Protein AF-A0A7K2BWN0-F1 (afdb_monomer)

Foldseek 3Di:
DDPPPPDPPPAAAEDALVRVVCLVVVHVVCPPVNNVVQVVCLVVLRYAYEPVSLVVVVVCVVVVNDDDPDRSVVVVVVCVVSRHHYDYDDPCNVPDQDPDPPRPDCDPDPDPDDDPVVVPPD

Secondary structure (DSSP, 8-state):
---------S--EEEPHHHHHHHHTT-TTS-HHHHHHHHHHHHTT-EEEEHHHHHHHHHHHHTTS---SS-HHHHHHHHHHTTPEEEP--HHHHHSPP-STT--------SSS--GGGGS--

Nearest PDB structures (foldseek):
  8wmm-assembly1_G  TM=6.105E-01  e=7.899E-01  Chryseobacterium
  1v8p-assembly1_D  TM=4.852E-01  e=2.062E+00  Pyrobaculum aerophilum

Solvent-accessible surface area (backbone atoms only — not comparable to full-atom values): 7744 Å² total; per-residue (Å²): 138,81,82,77,78,72,78,82,60,100,63,71,46,72,48,51,64,66,55,49,51,28,59,76,68,68,33,77,88,47,44,70,71,59,44,54,53,47,52,51,23,30,76,72,62,32,20,29,34,48,50,59,42,58,55,53,49,48,52,34,40,77,68,71,75,46,88,65,101,53,59,63,70,59,49,50,53,50,45,44,76,69,37,34,43,76,40,82,76,51,74,63,71,74,62,54,73,76,83,59,95,84,60,79,74,87,64,84,86,84,66,100,64,83,64,77,74,74,68,74,84,116

Structure (mmCIF, N/CA/C/O backbone):
data_AF-A0A7K2BWN0-F1
#
_entry.id   AF-A0A7K2BWN0-F1
#
loop_
_atom_site.group_PDB
_atom_site.id
_atom_site.type_symbol
_atom_site.label_atom_id
_atom_site.label_alt_id
_atom_site.label_comp_id
_atom_site.label_asym_id
_atom_site.label_entity_id
_atom_site.label_seq_id
_atom_site.pdbx_PDB_ins_code
_atom_site.Cartn_x
_atom_site.Cartn_y
_atom_site.Cartn_z
_atom_site.occupancy
_atom_site.B_iso_or_equiv
_atom_site.auth_seq_id
_atom_site.auth_comp_id
_atom_site.auth_asym_id
_atom_site.auth_atom_id
_atom_site.pdbx_PDB_model_num
ATOM 1 N N . MET A 1 1 ? 28.483 19.737 -8.822 1.00 40.44 1 MET A N 1
ATOM 2 C CA . MET A 1 1 ? 27.623 19.491 -10.001 1.00 40.44 1 MET A CA 1
ATOM 3 C C . MET A 1 1 ? 27.718 18.006 -10.349 1.00 40.44 1 MET A C 1
ATOM 5 O O . MET A 1 1 ? 28.836 17.517 -10.413 1.00 40.44 1 MET A O 1
ATOM 9 N N . GLY A 1 2 ? 26.598 17.285 -10.497 1.00 39.59 2 GLY A N 1
ATOM 10 C CA . GLY A 1 2 ? 26.588 15.876 -10.935 1.00 39.59 2 GLY A CA 1
ATOM 11 C C . GLY A 1 2 ? 26.3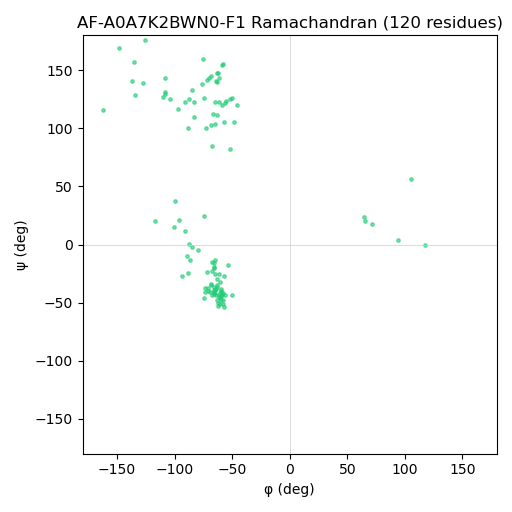09 14.827 -9.848 1.00 39.59 2 GLY A C 1
ATOM 12 O O . GLY A 1 2 ? 27.097 13.902 -9.656 1.00 39.59 2 GLY A O 1
ATOM 13 N N . ARG A 1 3 ? 25.175 14.924 -9.136 1.00 39.31 3 ARG A N 1
ATOM 14 C CA . ARG A 1 3 ? 24.635 13.758 -8.416 1.00 39.31 3 ARG A CA 1
ATOM 15 C C . ARG A 1 3 ? 24.163 12.759 -9.471 1.00 39.31 3 ARG A C 1
ATOM 17 O O . ARG A 1 3 ? 23.122 12.968 -10.080 1.00 39.31 3 ARG A O 1
ATOM 24 N N . ARG A 1 4 ? 24.956 11.706 -9.695 1.00 40.09 4 ARG A N 1
ATOM 25 C CA . ARG A 1 4 ? 24.580 10.524 -10.481 1.00 40.09 4 ARG A CA 1
ATOM 26 C C . ARG A 1 4 ? 23.208 10.046 -10.005 1.00 40.09 4 ARG A C 1
ATOM 28 O O . ARG A 1 4 ? 23.087 9.511 -8.901 1.00 40.09 4 ARG A O 1
ATOM 35 N N . GLY A 1 5 ? 22.184 10.308 -10.818 1.00 35.75 5 GLY A N 1
ATOM 36 C CA . GLY A 1 5 ? 20.865 9.713 -10.680 1.00 35.75 5 GLY A CA 1
ATOM 37 C C . GLY A 1 5 ? 21.054 8.208 -10.734 1.00 35.75 5 GLY A C 1
ATOM 38 O O . GLY A 1 5 ? 21.429 7.651 -11.760 1.00 35.75 5 GLY A O 1
ATOM 39 N N . ARG A 1 6 ? 20.934 7.578 -9.570 1.00 46.53 6 ARG A N 1
ATOM 40 C CA . ARG A 1 6 ? 20.955 6.130 -9.407 1.00 46.53 6 ARG A CA 1
ATOM 41 C C . ARG A 1 6 ? 19.864 5.574 -10.320 1.00 46.53 6 ARG A C 1
ATOM 43 O O . ARG A 1 6 ? 18.727 6.019 -10.192 1.00 46.53 6 ARG A O 1
ATOM 50 N N . GLN A 1 7 ? 20.230 4.667 -11.225 1.00 42.16 7 GLN A N 1
ATOM 51 C CA . GLN A 1 7 ? 19.275 3.876 -11.995 1.00 42.16 7 GLN A CA 1
ATOM 52 C C . GLN A 1 7 ? 18.202 3.355 -11.035 1.00 42.16 7 GLN A C 1
ATOM 54 O O . GLN A 1 7 ? 18.530 2.658 -10.071 1.00 42.16 7 GLN A O 1
ATOM 59 N N . VAL A 1 8 ? 16.946 3.723 -11.272 1.00 47.28 8 VAL A N 1
ATOM 60 C CA . VAL A 1 8 ? 15.829 2.906 -10.806 1.00 47.28 8 VAL A CA 1
ATOM 61 C C . VAL A 1 8 ? 15.887 1.711 -11.751 1.00 47.28 8 VAL A C 1
ATOM 63 O O . VAL A 1 8 ? 15.680 1.857 -12.952 1.00 47.28 8 VAL A O 1
ATOM 66 N N . GLY A 1 9 ? 16.453 0.605 -11.267 1.00 40.78 9 GLY A N 1
ATOM 67 C CA . GLY A 1 9 ? 16.610 -0.598 -12.077 1.00 40.78 9 GLY A CA 1
ATOM 68 C C . GLY A 1 9 ? 15.236 -1.111 -12.491 1.00 40.78 9 GLY A C 1
ATOM 69 O O . GLY A 1 9 ? 14.302 -0.955 -11.716 1.00 40.78 9 GLY A O 1
ATOM 70 N N . ALA A 1 10 ? 15.159 -1.717 -13.677 1.00 50.16 10 ALA A N 1
ATOM 71 C CA . ALA A 1 10 ? 14.007 -2.443 -14.215 1.00 50.16 10 ALA A CA 1
ATOM 72 C C . ALA A 1 10 ? 13.505 -3.502 -13.215 1.00 50.16 10 ALA A C 1
ATOM 74 O O . ALA A 1 10 ? 13.936 -4.658 -13.241 1.00 50.16 10 ALA A O 1
ATOM 75 N N . GLY A 1 11 ? 12.703 -3.081 -12.246 1.00 63.81 11 GLY A N 1
ATOM 76 C CA . GLY A 1 11 ? 12.495 -3.812 -11.010 1.00 63.81 11 GLY A CA 1
ATOM 77 C C . GLY A 1 11 ? 11.233 -3.332 -10.322 1.00 63.81 11 GLY A C 1
ATOM 78 O O . GLY A 1 11 ? 11.158 -2.193 -9.872 1.00 63.81 11 GLY A O 1
ATOM 79 N N . LEU A 1 12 ? 10.274 -4.248 -10.221 1.00 80.00 12 LEU A N 1
ATOM 80 C CA . LEU A 1 12 ? 8.972 -4.043 -9.603 1.00 80.00 12 LEU A CA 1
ATOM 81 C C . LEU A 1 12 ? 9.096 -3.422 -8.199 1.00 80.00 12 LEU A C 1
ATOM 83 O O . LEU A 1 12 ? 9.767 -3.974 -7.321 1.00 80.00 12 LEU A O 1
ATOM 87 N N . ILE A 1 13 ? 8.401 -2.310 -7.967 1.00 86.88 13 ILE A N 1
ATOM 88 C CA . ILE A 1 13 ? 8.227 -1.709 -6.644 1.00 86.88 13 ILE A CA 1
ATOM 89 C C . ILE A 1 13 ? 7.069 -2.421 -5.946 1.00 86.88 13 ILE A C 1
ATOM 91 O O . ILE A 1 13 ? 5.911 -2.239 -6.311 1.00 86.88 13 ILE A O 1
ATOM 95 N N . LEU A 1 14 ? 7.371 -3.210 -4.914 1.00 86.81 14 LEU A N 1
ATOM 96 C CA . LEU A 1 14 ? 6.360 -3.818 -4.047 1.00 86.81 14 LEU A CA 1
ATOM 97 C C . LEU A 1 14 ? 6.066 -2.899 -2.853 1.00 86.81 14 LEU A C 1
ATOM 99 O O . LEU A 1 14 ? 6.974 -2.552 -2.096 1.00 86.81 14 LEU A O 1
ATOM 103 N N . LEU A 1 15 ? 4.803 -2.513 -2.681 1.00 88.25 15 LEU A N 1
ATOM 104 C CA . LEU A 1 15 ? 4.355 -1.645 -1.597 1.00 88.25 15 LEU A CA 1
ATOM 105 C C . LEU A 1 15 ? 4.066 -2.460 -0.331 1.00 88.25 15 LEU A C 1
ATOM 107 O O . LEU A 1 15 ? 3.339 -3.453 -0.366 1.00 88.25 15 LEU A O 1
ATOM 111 N N . ASP A 1 16 ? 4.589 -1.972 0.793 1.00 86.19 16 ASP A N 1
ATOM 112 C CA . ASP A 1 16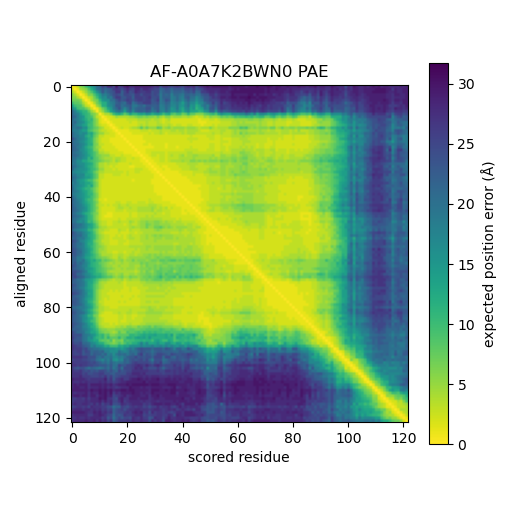 ? 4.158 -2.352 2.141 1.00 86.19 16 ASP A CA 1
ATOM 113 C C . ASP A 1 16 ? 2.815 -1.681 2.490 1.00 86.19 16 ASP A C 1
ATOM 115 O O . ASP A 1 16 ? 2.459 -0.635 1.931 1.00 86.19 16 ASP A O 1
ATOM 119 N N . THR A 1 17 ? 2.102 -2.235 3.469 1.00 85.62 17 THR A N 1
ATOM 120 C CA . THR A 1 17 ? 0.853 -1.703 4.029 1.00 85.62 17 THR A CA 1
ATOM 121 C C . THR A 1 17 ? 0.958 -0.224 4.426 1.00 85.62 17 THR A C 1
ATOM 123 O O . THR A 1 17 ? 0.073 0.567 4.096 1.00 85.62 17 THR A O 1
ATOM 126 N N . HIS A 1 18 ? 2.051 0.204 5.067 1.00 87.00 18 HIS A N 1
ATOM 127 C CA . HIS A 1 18 ? 2.206 1.608 5.477 1.00 87.00 18 HIS A CA 1
ATOM 128 C C . HIS A 1 18 ? 2.509 2.549 4.309 1.00 87.00 18 HIS A C 1
ATOM 130 O O . HIS A 1 18 ? 2.015 3.677 4.276 1.00 87.00 18 HIS A O 1
ATOM 136 N N . VAL A 1 19 ? 3.305 2.090 3.339 1.00 89.19 19 VAL A N 1
ATOM 137 C CA . VAL A 1 19 ? 3.659 2.882 2.151 1.00 89.19 19 VAL A CA 1
ATOM 138 C C . VAL A 1 19 ? 2.420 3.131 1.302 1.00 89.19 19 VAL A C 1
ATOM 140 O O . VAL A 1 19 ? 2.209 4.252 0.847 1.00 89.19 19 VAL A O 1
ATOM 143 N N . LEU A 1 20 ? 1.573 2.113 1.148 1.00 89.81 20 LEU A N 1
ATOM 144 C CA . LEU A 1 20 ? 0.289 2.222 0.469 1.00 89.81 20 LEU A CA 1
ATOM 145 C C . LEU A 1 20 ? -0.618 3.281 1.106 1.00 89.81 20 LEU A C 1
ATOM 147 O O . LEU A 1 20 ? -1.165 4.124 0.394 1.00 89.81 20 LEU A O 1
ATOM 151 N N . LEU A 1 21 ? -0.747 3.261 2.436 1.00 89.50 21 LEU A N 1
ATOM 152 C CA . LEU A 1 21 ? -1.534 4.252 3.173 1.00 89.50 21 LEU A CA 1
ATOM 153 C C . LEU A 1 21 ? -0.982 5.663 2.947 1.00 89.50 21 LEU A C 1
ATOM 155 O O . LEU A 1 21 ? -1.708 6.545 2.497 1.00 89.50 21 LEU A O 1
ATOM 159 N N . TRP A 1 22 ? 0.325 5.871 3.135 1.00 91.81 22 TRP A N 1
ATOM 160 C CA . TRP A 1 22 ? 0.937 7.191 2.939 1.00 91.81 22 TRP A CA 1
ATOM 161 C C . TRP A 1 22 ? 0.842 7.691 1.499 1.00 91.81 22 TRP A C 1
ATOM 163 O O . TRP A 1 22 ? 0.697 8.895 1.261 1.00 91.81 22 TRP A O 1
ATOM 173 N N . TYR A 1 23 ? 0.937 6.780 0.533 1.00 90.88 23 TYR A N 1
ATOM 174 C CA . TYR A 1 23 ? 0.791 7.108 -0.873 1.00 90.88 23 TYR A CA 1
ATOM 175 C C . TYR A 1 23 ? -0.608 7.655 -1.159 1.00 90.88 23 TYR A C 1
ATOM 177 O O . TYR A 1 23 ? -0.723 8.780 -1.661 1.00 90.88 23 TYR A O 1
ATOM 185 N N . ARG A 1 24 ? -1.649 6.913 -0.752 1.00 89.19 24 ARG A N 1
ATOM 186 C CA . ARG A 1 24 ? -3.060 7.271 -0.968 1.00 89.19 24 ARG A CA 1
ATOM 187 C C . ARG A 1 24 ? -3.512 8.491 -0.175 1.00 89.19 24 ARG A C 1
ATOM 189 O O . ARG A 1 24 ? -4.295 9.277 -0.691 1.00 89.19 24 ARG A O 1
ATOM 196 N N . GLU A 1 25 ? -2.988 8.686 1.027 1.00 89.06 25 GLU A N 1
ATOM 197 C CA . GLU A 1 25 ? -3.312 9.840 1.877 1.00 89.06 25 GLU A CA 1
ATOM 198 C C . GLU A 1 25 ? -2.562 11.120 1.485 1.00 89.06 25 GLU A C 1
ATOM 200 O O . GLU A 1 25 ? -2.764 12.165 2.099 1.00 89.06 25 GLU A O 1
ATOM 205 N N . GLY A 1 26 ? -1.642 11.067 0.515 1.00 86.44 26 GLY A N 1
ATOM 206 C CA . GLY A 1 26 ? -0.793 12.228 0.231 1.00 86.44 26 GLY A CA 1
ATOM 207 C C . GLY A 1 26 ? 0.158 12.572 1.388 1.00 86.44 26 GLY A C 1
ATOM 208 O O . GLY A 1 26 ? 0.643 13.697 1.479 1.00 86.44 26 GLY A O 1
ATOM 209 N N . SER A 1 27 ? 0.429 11.620 2.287 1.00 89.94 27 SER A N 1
ATOM 210 C CA . SER A 1 27 ? 1.179 11.862 3.519 1.00 89.94 27 SER A CA 1
ATOM 211 C C . SER A 1 27 ? 2.620 12.300 3.244 1.00 89.94 27 SER A C 1
ATOM 213 O O . SER A 1 27 ? 3.315 11.728 2.399 1.00 89.94 27 SER A O 1
ATOM 215 N N . HIS A 1 28 ? 3.098 13.266 4.034 1.00 89.12 28 HIS A N 1
ATOM 216 C CA . HIS A 1 28 ? 4.482 13.754 4.032 1.00 89.12 28 HIS A CA 1
ATOM 217 C C . HIS A 1 28 ? 5.494 12.696 4.503 1.00 89.12 28 HIS A C 1
ATOM 219 O O . HIS A 1 28 ? 6.694 12.845 4.277 1.00 89.12 28 HIS A O 1
ATOM 225 N N . ARG A 1 29 ? 5.018 11.617 5.145 1.00 88.31 29 ARG A N 1
ATOM 226 C CA . ARG A 1 29 ? 5.849 10.463 5.526 1.00 88.31 29 ARG A CA 1
ATOM 227 C C . ARG A 1 29 ? 6.395 9.726 4.302 1.00 88.31 29 ARG A C 1
ATOM 229 O O . ARG A 1 29 ? 7.461 9.121 4.388 1.00 88.31 29 ARG A O 1
ATOM 236 N N . LEU A 1 30 ? 5.711 9.826 3.159 1.00 90.00 30 LEU A N 1
ATOM 237 C CA . LEU A 1 30 ? 6.256 9.429 1.867 1.00 90.00 30 LEU A CA 1
ATOM 238 C C . LEU A 1 30 ? 6.987 10.625 1.246 1.00 90.00 30 LEU A C 1
ATOM 240 O O . LEU A 1 30 ? 6.367 11.526 0.680 1.00 90.00 30 LEU A O 1
ATOM 244 N N . GLY A 1 31 ? 8.316 10.633 1.368 1.00 89.88 31 GLY A N 1
ATOM 245 C CA . GLY A 1 31 ? 9.145 11.718 0.846 1.00 89.88 31 GLY A CA 1
ATOM 246 C C . GLY A 1 31 ? 8.984 11.926 -0.672 1.00 89.88 31 GLY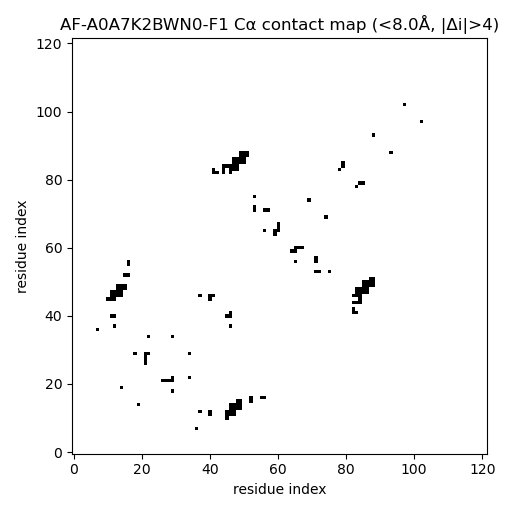 A C 1
ATOM 247 O O . GLY A 1 31 ? 8.679 10.974 -1.395 1.00 89.88 31 GLY A O 1
ATOM 248 N N . PRO A 1 32 ? 9.253 13.142 -1.184 1.00 88.50 32 PRO A N 1
ATOM 249 C CA . PRO A 1 32 ? 8.944 13.533 -2.564 1.00 88.50 32 PRO A CA 1
ATOM 250 C C . PRO A 1 32 ? 9.601 12.622 -3.604 1.00 88.50 32 PRO A C 1
ATOM 252 O O . PRO A 1 32 ? 8.945 12.157 -4.524 1.00 88.50 32 PRO A O 1
ATOM 255 N N . ARG A 1 33 ? 10.865 12.245 -3.391 1.00 88.44 33 ARG A N 1
ATOM 256 C CA . ARG A 1 33 ? 11.581 11.325 -4.284 1.00 88.44 33 ARG A CA 1
ATOM 257 C C . ARG A 1 33 ? 10.972 9.919 -4.330 1.00 88.44 33 ARG A C 1
ATOM 259 O O . ARG A 1 33 ? 11.003 9.275 -5.371 1.00 88.44 33 ARG A O 1
ATOM 266 N N . ALA A 1 34 ? 10.497 9.412 -3.192 1.00 88.31 34 ALA A N 1
ATOM 267 C CA . ALA A 1 34 ? 9.868 8.094 -3.134 1.00 88.31 34 ALA A CA 1
ATOM 268 C C . ALA A 1 34 ? 8.505 8.121 -3.831 1.00 88.31 34 ALA A C 1
ATOM 270 O O . ALA A 1 34 ? 8.165 7.178 -4.535 1.00 88.31 34 ALA A O 1
ATOM 271 N N . ARG A 1 35 ? 7.771 9.230 -3.681 1.00 92.00 35 ARG A N 1
ATOM 272 C CA . ARG A 1 35 ? 6.520 9.480 -4.394 1.00 92.00 35 ARG A CA 1
ATOM 273 C C . ARG A 1 35 ? 6.737 9.548 -5.905 1.00 92.00 35 ARG A C 1
ATOM 275 O O . ARG A 1 35 ? 6.107 8.780 -6.608 1.00 92.00 35 ARG A O 1
ATOM 282 N N . GLU A 1 36 ? 7.695 10.343 -6.380 1.00 90.94 36 GLU A N 1
ATOM 283 C CA . GLU A 1 36 ? 8.045 10.430 -7.809 1.00 90.94 36 GLU A CA 1
ATOM 284 C C . GLU A 1 36 ? 8.421 9.065 -8.408 1.00 90.94 36 GLU A C 1
ATOM 286 O O . GLU A 1 36 ? 7.979 8.720 -9.500 1.00 90.94 36 GLU A O 1
ATOM 291 N N . ALA A 1 37 ? 9.220 8.269 -7.689 1.00 89.06 37 ALA A N 1
ATOM 292 C CA . ALA A 1 37 ? 9.596 6.930 -8.138 1.00 89.06 37 ALA A CA 1
ATOM 293 C C . ALA A 1 37 ? 8.394 5.976 -8.188 1.00 89.06 37 ALA A C 1
ATOM 295 O O . ALA A 1 37 ? 8.291 5.165 -9.104 1.00 89.06 37 ALA A O 1
ATOM 296 N N . LEU A 1 38 ? 7.495 6.074 -7.208 1.00 90.56 38 LEU A N 1
ATOM 297 C CA . LEU A 1 38 ? 6.286 5.267 -7.158 1.00 90.56 38 LEU A CA 1
ATOM 298 C C . LEU A 1 38 ? 5.280 5.685 -8.237 1.00 90.56 38 LEU A C 1
ATOM 300 O O . LEU A 1 38 ? 4.705 4.816 -8.875 1.00 90.56 38 LEU A O 1
ATOM 304 N N . ASP A 1 39 ? 5.113 6.983 -8.490 1.00 91.94 39 ASP A N 1
ATOM 305 C CA . ASP A 1 39 ? 4.259 7.495 -9.564 1.00 91.94 39 ASP A CA 1
ATOM 306 C C . ASP A 1 39 ? 4.750 7.010 -10.933 1.00 91.94 39 ASP A C 1
ATOM 308 O O . ASP A 1 39 ? 3.954 6.514 -11.727 1.00 91.94 39 ASP A O 1
ATOM 312 N N . ALA A 1 40 ? 6.063 7.073 -11.188 1.00 89.31 40 ALA A N 1
ATOM 313 C CA . ALA A 1 40 ? 6.656 6.514 -12.403 1.00 89.31 40 ALA A CA 1
ATOM 314 C C . ALA A 1 40 ? 6.399 5.001 -12.514 1.00 89.31 40 ALA A C 1
ATOM 316 O O . ALA A 1 40 ? 5.899 4.538 -13.533 1.00 89.31 40 ALA A O 1
ATOM 317 N N . ALA A 1 41 ? 6.633 4.242 -11.440 1.00 88.12 41 ALA A N 1
ATOM 318 C CA . ALA A 1 41 ? 6.385 2.803 -11.435 1.00 88.12 41 ALA A CA 1
ATOM 319 C C . ALA A 1 41 ? 4.901 2.448 -11.637 1.00 88.12 41 ALA A C 1
ATOM 321 O O . ALA A 1 41 ? 4.599 1.475 -12.315 1.00 88.12 41 ALA A O 1
ATOM 322 N N . VAL A 1 42 ? 3.959 3.224 -11.090 1.00 89.44 42 VAL A N 1
ATOM 323 C CA . VAL A 1 42 ? 2.519 3.028 -11.336 1.00 89.44 42 VAL A CA 1
ATOM 324 C C . VAL A 1 42 ? 2.188 3.263 -12.810 1.00 89.44 42 VAL A C 1
ATOM 326 O O . VAL A 1 42 ? 1.459 2.470 -13.403 1.00 89.44 42 VAL A O 1
ATOM 329 N N . MET A 1 43 ? 2.740 4.320 -13.411 1.00 89.00 43 MET A N 1
ATOM 330 C CA . MET A 1 43 ? 2.531 4.633 -14.828 1.00 89.00 43 MET A CA 1
ATOM 331 C C . MET A 1 43 ? 3.128 3.577 -15.763 1.00 89.00 43 MET A C 1
ATOM 333 O O . MET A 1 43 ? 2.513 3.248 -16.777 1.00 89.00 43 MET A O 1
ATOM 337 N N . ASP A 1 44 ? 4.281 3.021 -15.398 1.00 87.75 44 ASP A N 1
ATOM 338 C CA . ASP A 1 44 ? 4.992 2.009 -16.182 1.00 87.75 44 ASP A CA 1
ATOM 339 C C . ASP A 1 44 ? 4.478 0.576 -15.917 1.00 87.75 44 ASP A C 1
ATOM 341 O O . ASP A 1 44 ? 4.936 -0.379 -16.542 1.00 87.75 44 ASP A O 1
ATOM 345 N N . GLY A 1 45 ? 3.506 0.400 -15.009 1.00 86.56 45 GLY A N 1
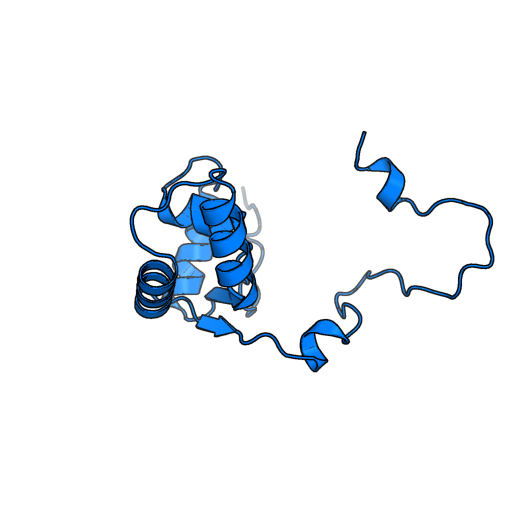ATOM 346 C CA . GLY A 1 45 ? 2.986 -0.917 -14.617 1.00 86.56 45 GLY A CA 1
ATOM 347 C C . GLY A 1 45 ? 3.962 -1.745 -13.770 1.00 86.56 45 GLY A C 1
ATOM 348 O O . GLY A 1 45 ? 3.810 -2.958 -13.639 1.00 86.56 45 GLY A O 1
ATOM 349 N N . GLU A 1 46 ? 4.962 -1.093 -13.181 1.00 91.06 46 GLU A N 1
ATOM 350 C CA . GLU A 1 46 ? 6.009 -1.671 -12.340 1.00 91.06 46 GLU A CA 1
ATOM 351 C C . GLU A 1 46 ? 5.748 -1.465 -10.835 1.00 91.06 46 GLU A C 1
ATOM 353 O O . GLU A 1 46 ? 6.646 -1.657 -10.015 1.00 91.06 46 GLU A O 1
ATOM 358 N N . ALA A 1 47 ? 4.531 -1.090 -10.434 1.00 89.88 47 ALA A N 1
ATOM 359 C CA . ALA A 1 47 ? 4.129 -0.981 -9.032 1.00 89.88 47 ALA A CA 1
ATOM 360 C C . ALA A 1 47 ? 3.154 -2.097 -8.643 1.00 89.88 47 ALA A C 1
ATOM 362 O O . ALA A 1 47 ? 2.148 -2.340 -9.313 1.00 89.88 47 ALA A O 1
ATOM 363 N N . ALA A 1 48 ? 3.429 -2.758 -7.522 1.00 90.56 48 ALA A N 1
ATOM 364 C CA . ALA A 1 48 ? 2.658 -3.894 -7.052 1.00 90.56 48 ALA A CA 1
ATOM 365 C C . ALA A 1 48 ? 2.347 -3.839 -5.558 1.00 90.56 48 ALA A C 1
ATOM 367 O O . ALA A 1 48 ? 3.067 -3.242 -4.766 1.00 90.56 48 ALA A O 1
ATOM 368 N N . ILE A 1 49 ? 1.292 -4.537 -5.161 1.00 90.56 49 ILE A N 1
ATOM 369 C CA . ILE A 1 49 ? 0.858 -4.720 -3.780 1.00 90.56 49 ILE A CA 1
ATOM 370 C C . ILE A 1 49 ? 0.682 -6.209 -3.493 1.00 90.56 49 ILE A C 1
ATOM 372 O O . ILE A 1 49 ? 0.167 -6.957 -4.323 1.00 90.56 49 ILE A O 1
ATOM 376 N N . SER A 1 50 ? 1.102 -6.655 -2.313 1.00 90.44 50 SER A N 1
ATOM 377 C CA . SER A 1 50 ? 0.868 -8.035 -1.890 1.00 90.44 50 SER A CA 1
ATOM 378 C C . SER A 1 50 ? -0.580 -8.229 -1.446 1.00 90.44 50 SER A C 1
ATOM 380 O O . SER A 1 50 ? -1.113 -7.418 -0.689 1.00 90.44 50 SER A O 1
ATOM 382 N N . ALA A 1 51 ? -1.209 -9.342 -1.828 1.00 87.62 51 ALA A N 1
ATOM 383 C CA . ALA A 1 51 ? -2.552 -9.678 -1.358 1.00 87.62 51 ALA A CA 1
ATOM 384 C C . ALA A 1 51 ? -2.643 -9.757 0.184 1.00 87.62 51 ALA A C 1
ATOM 386 O O . ALA A 1 51 ? -3.702 -9.469 0.748 1.00 87.62 51 ALA A O 1
ATOM 387 N N . ILE A 1 52 ? -1.536 -10.071 0.882 1.00 88.38 52 ILE A N 1
ATOM 388 C CA . ILE A 1 52 ? -1.500 -10.102 2.358 1.00 88.38 52 ILE A CA 1
ATOM 389 C C . ILE A 1 52 ? -1.767 -8.725 2.979 1.00 88.38 52 ILE A C 1
ATOM 391 O O . ILE A 1 52 ? -2.36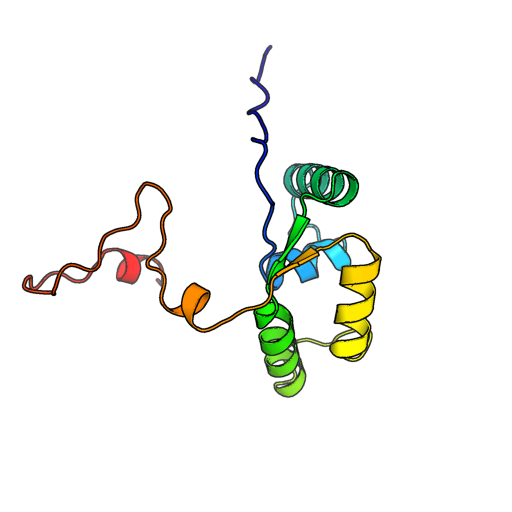9 -8.650 4.047 1.00 88.38 52 ILE A O 1
ATOM 395 N N . THR A 1 53 ? -1.415 -7.637 2.286 1.00 89.75 53 THR A N 1
ATOM 396 C CA . THR A 1 53 ? -1.645 -6.265 2.757 1.00 89.75 53 THR A CA 1
ATOM 397 C C . THR A 1 53 ? -3.129 -5.998 2.994 1.00 89.75 53 THR A C 1
ATOM 399 O O . THR A 1 53 ? -3.494 -5.368 3.984 1.00 89.75 53 THR A O 1
ATOM 402 N N . PHE A 1 54 ? -4.021 -6.523 2.149 1.00 90.25 54 PHE A N 1
ATOM 403 C CA . PHE A 1 54 ? -5.463 -6.353 2.353 1.00 90.25 54 PHE A CA 1
ATOM 404 C C . PHE A 1 54 ? -5.973 -7.107 3.583 1.00 90.25 54 PHE A C 1
ATOM 406 O O . PHE A 1 54 ? -6.854 -6.612 4.286 1.00 90.25 54 PHE A O 1
ATOM 413 N N . TRP A 1 55 ? -5.403 -8.274 3.887 1.00 90.56 55 TRP A N 1
ATOM 414 C CA . TRP A 1 55 ? -5.725 -8.996 5.115 1.00 90.56 55 TRP A CA 1
ATOM 415 C C . TRP A 1 55 ? -5.232 -8.248 6.362 1.00 90.56 55 TRP A C 1
ATOM 417 O O . TRP A 1 55 ? -5.990 -8.0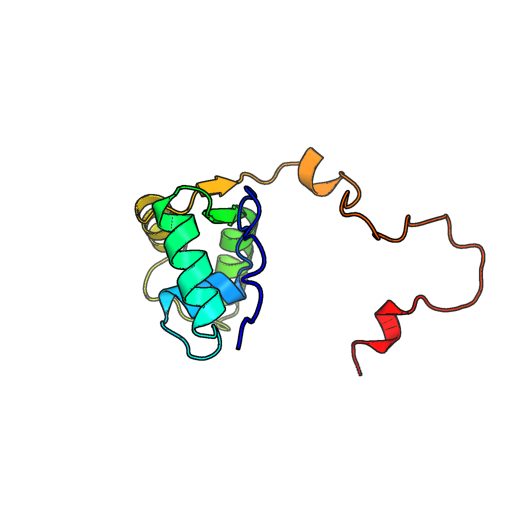95 7.321 1.00 90.56 55 TRP A O 1
ATOM 427 N N . GLU A 1 56 ? -4.010 -7.710 6.338 1.00 90.50 56 GLU A N 1
ATOM 428 C CA . GLU A 1 56 ? -3.480 -6.881 7.429 1.00 90.50 56 GLU A CA 1
ATOM 429 C C . GLU A 1 56 ? -4.343 -5.638 7.668 1.00 90.50 56 GLU A C 1
ATOM 431 O O . GLU A 1 56 ? -4.679 -5.328 8.812 1.00 90.50 56 GLU A O 1
ATOM 436 N N . LEU A 1 57 ? -4.774 -4.964 6.598 1.00 90.56 57 LEU A N 1
ATOM 437 C CA . LEU A 1 57 ? -5.693 -3.829 6.685 1.00 90.56 57 LEU A CA 1
ATOM 438 C C . LEU A 1 57 ? -7.028 -4.227 7.313 1.00 90.56 57 LEU A C 1
ATOM 440 O O . LEU A 1 57 ? -7.492 -3.546 8.225 1.00 90.56 57 LEU A O 1
ATOM 444 N N . ALA A 1 58 ? -7.619 -5.349 6.896 1.00 90.06 58 ALA A N 1
ATOM 445 C CA . ALA A 1 58 ? -8.853 -5.852 7.496 1.00 90.06 58 ALA A CA 1
ATOM 446 C C . ALA A 1 58 ? -8.699 -6.135 8.997 1.00 90.06 58 ALA A C 1
ATOM 448 O O . ALA A 1 58 ? -9.585 -5.794 9.782 1.00 90.06 58 ALA A O 1
ATOM 449 N N . LEU A 1 59 ? -7.559 -6.689 9.419 1.00 91.75 59 LEU A N 1
ATOM 450 C CA . LEU A 1 59 ? -7.260 -6.885 10.836 1.00 91.75 59 LEU A CA 1
ATOM 451 C C . LEU A 1 59 ? -7.095 -5.567 11.599 1.00 91.75 59 LEU A C 1
ATOM 453 O O . LEU A 1 59 ? -7.535 -5.470 12.745 1.00 91.75 59 LEU A O 1
ATOM 457 N N . LEU A 1 60 ? -6.437 -4.569 11.009 1.00 90.56 60 LEU A N 1
ATOM 458 C CA . LEU A 1 60 ? -6.216 -3.268 11.644 1.00 90.56 60 LEU A CA 1
ATOM 459 C C . LEU A 1 60 ? -7.523 -2.480 11.786 1.00 90.56 60 LEU A C 1
ATOM 461 O O . LEU A 1 60 ? -7.766 -1.921 12.858 1.00 90.56 60 LEU A O 1
ATOM 465 N N . VAL A 1 61 ? -8.381 -2.514 10.764 1.00 90.44 61 VAL A N 1
ATOM 466 C CA . VAL A 1 61 ? -9.737 -1.943 10.799 1.00 90.44 61 VAL A CA 1
ATOM 467 C C . VAL A 1 61 ? -10.597 -2.662 11.836 1.00 90.44 61 VAL A C 1
ATOM 469 O O . VAL A 1 61 ? -11.193 -2.017 12.692 1.00 90.44 61 VAL A O 1
ATOM 472 N N . GLY A 1 62 ? -10.596 -4.000 11.850 1.00 89.62 62 GLY A N 1
ATOM 473 C CA . GLY A 1 62 ? -11.345 -4.783 12.841 1.00 89.62 62 GLY A CA 1
ATOM 474 C C . GLY A 1 62 ? -10.897 -4.541 14.289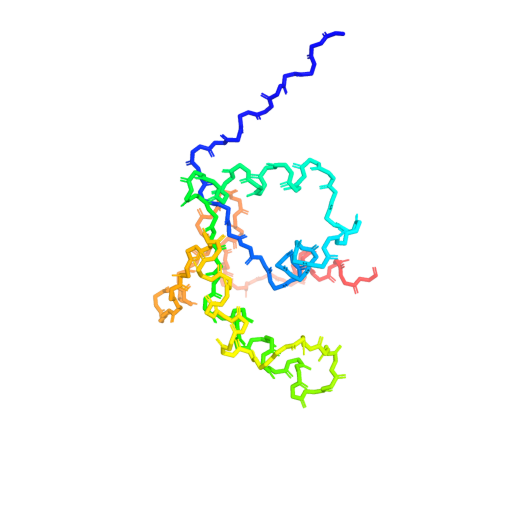 1.00 89.62 62 GLY A C 1
ATOM 475 O O . GLY A 1 62 ? -11.687 -4.691 15.216 1.00 89.62 62 GLY A O 1
ATOM 476 N N . LYS A 1 63 ? -9.641 -4.124 14.493 1.00 92.88 63 LYS A N 1
ATOM 477 C CA . LYS A 1 63 ? -9.093 -3.712 15.796 1.00 92.88 63 LYS A CA 1
ATOM 478 C C . LYS A 1 63 ? -9.313 -2.226 16.115 1.00 92.88 63 LYS A C 1
ATOM 480 O O . LYS A 1 63 ? -8.836 -1.779 17.155 1.00 92.88 63 LYS A O 1
ATOM 485 N N . GLY A 1 64 ? -9.954 -1.457 15.231 1.00 90.06 64 GLY A N 1
ATOM 486 C CA . GLY A 1 64 ? -10.162 -0.014 15.389 1.00 90.06 64 GLY A CA 1
ATOM 487 C C . GLY A 1 64 ? -8.868 0.808 15.388 1.00 90.06 64 GLY A C 1
ATOM 488 O O . GLY A 1 64 ? -8.824 1.882 15.978 1.00 90.06 64 GLY A O 1
ATOM 489 N N . ARG A 1 65 ? -7.786 0.291 14.788 1.00 89.50 65 ARG A N 1
ATOM 490 C CA . ARG A 1 65 ? -6.476 0.972 14.745 1.00 89.50 65 ARG A CA 1
ATOM 491 C C . ARG A 1 65 ? -6.321 1.902 13.548 1.00 89.50 65 ARG A C 1
ATOM 493 O O . ARG A 1 65 ? -5.481 2.794 13.587 1.00 89.50 65 ARG A O 1
ATOM 500 N N . ILE A 1 66 ? -7.075 1.642 12.485 1.00 86.81 66 ILE A N 1
ATOM 501 C CA . ILE A 1 66 ? -7.104 2.426 11.252 1.00 86.81 66 ILE A CA 1
ATOM 502 C C . ILE A 1 66 ? -8.564 2.569 10.850 1.00 86.81 66 ILE A C 1
ATOM 504 O O . ILE A 1 66 ? -9.326 1.609 10.967 1.00 86.81 66 ILE A O 1
ATOM 508 N N . ASP A 1 67 ? -8.917 3.751 10.361 1.00 87.00 67 ASP A N 1
ATOM 509 C CA . ASP A 1 67 ? -10.193 4.002 9.709 1.00 87.00 67 ASP A CA 1
ATOM 510 C C . ASP A 1 67 ? -9.952 4.176 8.208 1.00 87.00 67 ASP A C 1
ATOM 512 O O . ASP A 1 67 ? -9.046 4.908 7.800 1.00 87.00 67 ASP A O 1
ATOM 516 N N . LEU A 1 68 ? -10.710 3.453 7.387 1.00 85.50 68 LEU A N 1
ATOM 517 C CA . LEU A 1 68 ? -10.599 3.521 5.932 1.00 85.50 68 LEU A CA 1
ATOM 518 C C . LEU A 1 68 ? -11.826 4.242 5.368 1.00 85.50 68 LEU A C 1
ATOM 520 O O . LEU A 1 68 ? -12.940 4.005 5.829 1.00 85.50 68 LEU A O 1
ATOM 524 N N . PRO A 1 69 ? -11.666 5.049 4.305 1.00 81.69 69 PRO A N 1
ATOM 525 C CA . PRO A 1 69 ? -12.783 5.777 3.696 1.00 81.69 69 PRO A CA 1
ATOM 526 C C . PRO A 1 69 ? -13.843 4.857 3.063 1.00 81.69 69 PRO A C 1
ATOM 528 O O . PRO A 1 69 ? -14.930 5.308 2.711 1.00 81.69 69 PRO A O 1
ATOM 531 N N . SER A 1 70 ? -13.526 3.575 2.882 1.00 86.12 70 SER A N 1
ATOM 532 C CA . SER A 1 70 ? -14.418 2.540 2.369 1.00 86.12 70 SER A CA 1
ATOM 533 C C . SER A 1 70 ? -14.064 1.191 2.990 1.00 86.12 70 SER A C 1
ATOM 535 O O . SER A 1 70 ? -12.978 1.028 3.551 1.00 86.12 70 SER A O 1
ATOM 537 N N . ASP A 1 71 ? -14.919 0.184 2.804 1.00 90.19 71 ASP A N 1
ATOM 538 C CA . ASP A 1 71 ? -14.554 -1.186 3.160 1.00 90.19 71 ASP A CA 1
ATOM 539 C C . ASP A 1 71 ? -13.278 -1.646 2.420 1.00 90.19 71 ASP A C 1
ATOM 541 O O . ASP A 1 71 ? -12.922 -1.142 1.347 1.00 90.19 71 ASP A O 1
ATOM 545 N N . VAL A 1 72 ? -12.577 -2.622 3.004 1.00 91.19 72 VAL A N 1
ATOM 546 C CA . VAL A 1 72 ? -11.282 -3.109 2.501 1.00 91.19 72 VAL A CA 1
ATOM 547 C C . VAL A 1 72 ? -11.389 -3.677 1.081 1.00 91.19 72 VAL A C 1
ATOM 549 O O . VAL A 1 72 ? -10.450 -3.543 0.297 1.00 91.19 72 VAL A O 1
ATOM 552 N N . GLN A 1 73 ? -12.524 -4.276 0.709 1.00 90.69 73 GLN A N 1
ATOM 553 C CA . GLN A 1 73 ? -12.718 -4.849 -0.626 1.00 90.69 73 GLN A CA 1
ATOM 554 C C . GLN A 1 73 ? -12.903 -3.763 -1.688 1.00 90.69 73 GLN A C 1
ATOM 556 O O . GLN A 1 73 ? -12.351 -3.864 -2.786 1.00 90.69 73 GLN A O 1
ATOM 561 N N . ALA A 1 74 ? -13.653 -2.709 -1.374 1.00 91.75 74 ALA A N 1
ATOM 562 C CA . ALA A 1 74 ? -13.756 -1.521 -2.210 1.00 91.75 74 ALA A CA 1
ATOM 563 C C . ALA A 1 74 ? -12.389 -0.849 -2.368 1.00 91.75 74 ALA A C 1
ATOM 565 O O . ALA A 1 74 ? -11.993 -0.517 -3.487 1.00 91.75 74 ALA A O 1
ATOM 566 N N . TRP A 1 75 ? -11.628 -0.751 -1.278 1.00 91.75 75 TRP A N 1
ATOM 567 C CA . TRP A 1 75 ? -10.294 -0.165 -1.294 1.00 91.75 75 TRP A CA 1
ATOM 568 C C . TRP A 1 75 ? -9.305 -0.988 -2.132 1.00 91.75 75 TRP A C 1
ATOM 570 O O . TRP A 1 75 ? -8.536 -0.426 -2.912 1.00 91.75 75 TRP A O 1
ATOM 580 N N . ARG A 1 76 ? -9.377 -2.323 -2.063 1.00 92.12 76 ARG A N 1
ATOM 581 C CA . ARG A 1 76 ? -8.636 -3.238 -2.946 1.00 92.12 76 ARG A CA 1
ATOM 582 C C . ARG A 1 76 ? -8.941 -2.984 -4.415 1.00 92.12 76 ARG A C 1
ATOM 584 O O . ARG A 1 76 ? -8.023 -2.761 -5.200 1.00 92.12 76 ARG A O 1
ATOM 591 N N . ARG A 1 77 ? -10.225 -2.984 -4.789 1.00 93.00 77 ARG A N 1
ATOM 592 C CA . ARG A 1 77 ? -10.644 -2.758 -6.183 1.00 93.00 77 ARG A CA 1
ATOM 593 C C . ARG A 1 77 ? -10.170 -1.406 -6.703 1.00 93.00 77 ARG A C 1
ATOM 595 O O . ARG A 1 77 ? -9.660 -1.343 -7.817 1.00 93.00 77 ARG A O 1
ATOM 602 N N . LEU A 1 78 ? -10.291 -0.357 -5.888 1.00 92.44 78 LEU A N 1
ATOM 603 C CA . LEU A 1 78 ? -9.811 0.978 -6.230 1.00 92.44 78 LEU A CA 1
ATOM 604 C C . LEU A 1 78 ? -8.308 0.959 -6.525 1.00 92.44 78 LEU A C 1
ATOM 606 O O . LEU A 1 78 ? -7.886 1.411 -7.585 1.00 92.44 78 LEU A O 1
ATOM 610 N N . ASN A 1 79 ? -7.513 0.378 -5.626 1.00 91.56 79 ASN A N 1
ATOM 611 C CA . ASN A 1 79 ? -6.062 0.326 -5.770 1.00 91.56 79 ASN A CA 1
ATOM 612 C C . ASN A 1 79 ? -5.615 -0.404 -7.042 1.00 91.56 79 ASN A C 1
ATOM 614 O O . ASN A 1 79 ? -4.765 0.113 -7.765 1.00 91.56 79 ASN A O 1
ATOM 618 N N . VAL A 1 80 ? -6.236 -1.548 -7.341 1.00 90.62 80 VAL A N 1
ATOM 619 C CA . VAL A 1 80 ? -5.960 -2.311 -8.566 1.00 90.62 80 VAL A CA 1
ATOM 620 C C . VAL A 1 80 ? -6.382 -1.536 -9.815 1.00 90.62 80 VAL A C 1
ATOM 622 O O . VAL A 1 80 ? -5.633 -1.459 -10.784 1.00 90.62 80 VAL A O 1
ATOM 625 N N . SER A 1 81 ? -7.549 -0.884 -9.785 1.00 91.75 81 SER A N 1
ATOM 626 C CA . SER A 1 81 ? -8.019 -0.056 -10.907 1.00 91.75 81 SER A CA 1
ATOM 627 C C . SER A 1 81 ? -7.150 1.181 -11.168 1.00 91.75 81 SER A C 1
ATOM 629 O O . SER A 1 81 ? -7.172 1.724 -12.267 1.00 91.75 81 SER A O 1
ATOM 631 N N . GLN A 1 82 ? -6.372 1.614 -10.172 1.00 91.38 82 GLN A N 1
ATOM 632 C CA . GLN A 1 82 ? -5.472 2.767 -10.237 1.00 91.38 82 GLN A CA 1
ATOM 633 C C . GLN A 1 82 ? -4.021 2.380 -10.568 1.00 91.38 82 GLN A C 1
ATOM 635 O O . GLN A 1 82 ? -3.108 3.145 -10.269 1.00 91.38 82 GLN A O 1
ATOM 640 N N . GLY A 1 83 ? -3.803 1.202 -11.160 1.00 87.44 83 GLY A N 1
ATOM 641 C CA . GLY A 1 83 ? -2.509 0.807 -11.722 1.00 87.44 83 GLY A CA 1
ATOM 642 C C . GLY A 1 83 ? -1.603 -0.003 -10.795 1.00 87.44 83 GLY A C 1
ATOM 643 O O . GLY A 1 83 ? -0.489 -0.324 -11.191 1.00 87.44 83 GLY A O 1
ATOM 644 N N . LEU A 1 84 ? -2.053 -0.376 -9.589 1.00 90.12 84 LEU A N 1
ATOM 645 C CA . LEU A 1 84 ? -1.296 -1.310 -8.749 1.00 90.12 84 LEU A CA 1
ATOM 646 C C . LEU A 1 84 ? -1.586 -2.758 -9.152 1.00 90.12 84 LEU A C 1
ATOM 648 O O . LEU A 1 84 ? -2.728 -3.214 -9.086 1.00 90.12 84 LEU A O 1
ATOM 652 N N . ALA A 1 85 ? -0.544 -3.508 -9.497 1.00 89.38 85 ALA A N 1
ATOM 653 C CA . ALA A 1 85 ? -0.657 -4.944 -9.705 1.00 89.38 85 ALA A CA 1
ATOM 654 C C . ALA A 1 85 ? -0.789 -5.667 -8.358 1.00 89.38 85 ALA A C 1
ATOM 656 O O . ALA A 1 85 ? 0.046 -5.510 -7.471 1.00 89.38 85 ALA A O 1
ATOM 657 N N . GLU A 1 86 ? -1.817 -6.491 -8.187 1.00 90.00 86 GLU A N 1
ATOM 658 C CA . GLU A 1 86 ? -1.921 -7.332 -6.997 1.00 90.00 86 GLU A CA 1
ATOM 659 C C . GLU A 1 86 ? -1.191 -8.655 -7.200 1.00 90.00 86 GLU A C 1
ATOM 661 O O . GLU A 1 86 ? -1.480 -9.402 -8.135 1.00 90.00 86 GLU A O 1
ATOM 666 N N . ILE A 1 87 ? -0.270 -8.956 -6.289 1.00 88.69 87 ILE A N 1
ATOM 667 C CA . ILE A 1 87 ? 0.475 -10.209 -6.275 1.00 88.69 87 ILE A CA 1
ATOM 668 C C . ILE A 1 87 ? -0.208 -11.160 -5.288 1.00 88.69 87 ILE A C 1
ATOM 670 O O . ILE A 1 87 ? -0.267 -10.848 -4.091 1.00 88.69 87 ILE A O 1
ATOM 674 N N . PRO A 1 88 ? -0.738 -12.307 -5.753 1.00 85.38 88 PRO A N 1
ATOM 675 C CA . PRO A 1 88 ? -1.324 -13.297 -4.863 1.00 85.38 88 PRO A CA 1
ATOM 676 C C . PRO A 1 88 ? -0.255 -13.847 -3.921 1.00 85.38 88 PRO A C 1
ATOM 678 O O . PRO A 1 88 ? 0.910 -13.970 -4.290 1.00 85.38 88 PRO A O 1
ATOM 681 N N . VAL A 1 89 ? -0.664 -14.196 -2.704 1.00 81.00 89 VAL A N 1
ATOM 682 C CA . VAL A 1 89 ? 0.203 -14.880 -1.743 1.00 81.00 89 VAL A CA 1
ATOM 683 C C . VAL A 1 89 ? -0.203 -16.341 -1.689 1.00 81.00 89 VAL A C 1
ATOM 685 O O . VAL A 1 89 ? -1.364 -16.659 -1.437 1.00 81.00 89 VAL A O 1
ATOM 688 N N . ASP A 1 90 ? 0.763 -17.220 -1.921 1.00 80.25 90 ASP A N 1
ATOM 689 C CA . ASP A 1 90 ? 0.604 -18.664 -1.833 1.00 80.25 90 ASP A CA 1
ATOM 690 C C . ASP A 1 90 ? 1.655 -19.284 -0.896 1.00 80.25 90 ASP A C 1
ATOM 692 O O . ASP A 1 90 ? 2.534 -18.613 -0.342 1.00 80.25 90 ASP A O 1
ATOM 696 N N . GLY A 1 91 ? 1.541 -20.597 -0.687 1.00 72.81 91 GLY A N 1
ATOM 697 C CA . GLY A 1 91 ? 2.463 -21.341 0.165 1.00 72.81 91 GLY A CA 1
ATOM 698 C C . GLY A 1 91 ? 3.900 -21.399 -0.367 1.00 72.81 91 GLY A C 1
ATOM 699 O O . GLY A 1 91 ? 4.807 -21.659 0.418 1.00 72.81 91 GLY A O 1
ATOM 700 N N . GLU A 1 92 ? 4.143 -21.155 -1.658 1.00 72.31 92 GLU A N 1
ATOM 701 C CA . GLU A 1 92 ? 5.504 -21.081 -2.206 1.00 72.31 92 GLU A CA 1
ATOM 702 C C . GLU A 1 92 ? 6.172 -19.769 -1.804 1.00 72.31 92 GLU A C 1
ATOM 704 O O . GLU A 1 92 ? 7.292 -19.778 -1.289 1.00 72.31 92 GLU A O 1
ATOM 709 N N . ILE A 1 93 ? 5.457 -18.650 -1.937 1.00 70.50 93 ILE A N 1
ATOM 710 C CA . ILE A 1 93 ? 5.929 -17.327 -1.511 1.00 70.50 93 ILE A CA 1
ATOM 711 C C . ILE A 1 93 ? 6.228 -17.319 -0.007 1.00 70.50 93 ILE A C 1
ATOM 713 O O . ILE A 1 93 ? 7.250 -16.779 0.412 1.00 70.50 93 ILE A O 1
ATOM 717 N N . GLY A 1 94 ? 5.382 -17.963 0.804 1.00 63.38 94 GLY A N 1
ATOM 718 C CA . GLY A 1 94 ? 5.585 -18.063 2.253 1.00 63.38 94 GLY A CA 1
ATOM 719 C C . GLY A 1 94 ? 6.724 -18.998 2.687 1.00 63.38 94 GLY A C 1
ATOM 720 O O . GLY A 1 94 ? 7.254 -18.834 3.785 1.00 63.38 94 GLY A O 1
ATOM 721 N N . ARG A 1 95 ? 7.107 -19.979 1.856 1.00 53.94 95 ARG A N 1
ATOM 722 C CA . ARG A 1 95 ? 8.192 -20.937 2.152 1.00 53.94 95 ARG A CA 1
ATOM 723 C C . ARG A 1 95 ? 9.546 -20.510 1.606 1.00 53.94 95 ARG A C 1
ATOM 725 O O . ARG A 1 95 ? 10.569 -20.946 2.139 1.00 53.94 95 ARG A O 1
ATOM 732 N N . ALA A 1 96 ? 9.569 -19.721 0.535 1.00 56.22 96 ALA A N 1
ATOM 733 C CA . ALA A 1 96 ? 10.805 -19.342 -0.124 1.00 56.22 96 ALA A CA 1
ATOM 734 C C . ALA A 1 96 ? 11.707 -18.552 0.846 1.00 56.22 96 ALA A C 1
ATOM 736 O O . ALA A 1 96 ? 11.298 -17.503 1.348 1.00 56.22 96 ALA A O 1
ATOM 737 N N . PRO A 1 97 ? 12.948 -19.006 1.114 1.00 52.38 97 PRO A N 1
ATOM 738 C CA . PRO A 1 97 ? 13.887 -18.195 1.874 1.00 52.38 97 PRO A CA 1
ATOM 739 C C . PRO A 1 97 ? 14.147 -16.887 1.104 1.00 52.38 97 PRO A C 1
ATOM 741 O O . PRO A 1 97 ? 14.210 -16.919 -0.133 1.00 52.38 97 PRO A O 1
ATOM 744 N N . PRO A 1 98 ? 14.315 -15.736 1.782 1.00 50.00 98 PRO A N 1
ATOM 745 C CA . PRO A 1 98 ? 14.509 -14.470 1.089 1.00 50.00 98 PRO A CA 1
ATOM 746 C C . PRO A 1 98 ? 15.746 -14.551 0.185 1.00 50.00 98 PRO A C 1
ATOM 748 O O . PRO A 1 98 ? 16.858 -14.809 0.640 1.00 50.00 98 PRO A O 1
ATOM 751 N N . ARG A 1 99 ? 15.558 -14.348 -1.124 1.00 51.84 99 ARG A N 1
ATOM 752 C CA . ARG A 1 99 ? 16.617 -14.492 -2.143 1.00 51.84 99 ARG A CA 1
ATOM 753 C C . ARG A 1 99 ? 17.394 -13.203 -2.438 1.00 51.84 99 ARG A C 1
ATOM 755 O O . ARG A 1 99 ? 18.154 -13.151 -3.404 1.00 51.84 99 ARG A O 1
ATOM 762 N N . TRP A 1 100 ? 17.232 -12.156 -1.630 1.00 51.03 100 TRP A N 1
ATOM 763 C CA . TRP A 1 100 ? 18.003 -10.925 -1.802 1.00 51.03 100 TRP A CA 1
ATOM 764 C C . TRP A 1 100 ? 19.467 -11.136 -1.383 1.00 51.03 100 TRP A C 1
ATOM 766 O O . TRP A 1 100 ? 19.771 -11.844 -0.419 1.00 51.03 100 TRP A O 1
ATOM 776 N N . LYS A 1 101 ? 20.401 -10.537 -2.132 1.00 31.33 101 LYS A N 1
ATOM 777 C CA . LYS A 1 101 ? 21.840 -10.650 -1.853 1.00 31.33 101 LYS A CA 1
ATOM 778 C C . LYS A 1 101 ? 22.152 -10.029 -0.486 1.00 31.33 101 LYS A C 1
ATOM 780 O O . LYS A 1 101 ? 22.075 -8.813 -0.349 1.00 31.33 101 LYS A O 1
ATOM 785 N N . GLY A 1 102 ? 22.517 -10.865 0.488 1.00 43.81 102 GLY A N 1
ATOM 786 C CA . GLY A 1 102 ? 22.818 -10.460 1.867 1.00 43.81 102 GLY A CA 1
ATOM 787 C C . GLY A 1 102 ? 21.888 -11.049 2.933 1.00 43.81 102 GLY A C 1
ATOM 788 O O . GLY A 1 102 ? 22.107 -10.786 4.113 1.00 43.81 102 GLY A O 1
ATOM 789 N N . CYS A 1 103 ? 20.886 -11.855 2.558 1.00 38.66 103 CYS A N 1
ATOM 790 C CA . CYS A 1 103 ? 20.039 -12.528 3.540 1.00 38.66 103 CYS A CA 1
ATOM 791 C C . CYS A 1 103 ? 20.866 -13.533 4.371 1.00 38.66 103 CYS A C 1
ATOM 793 O O . CYS A 1 103 ? 21.491 -14.423 3.781 1.00 38.66 103 CYS A O 1
ATOM 795 N N . PRO A 1 104 ? 20.911 -13.419 5.715 1.00 46.12 104 PRO A N 1
ATOM 796 C CA . PRO A 1 104 ? 21.586 -14.406 6.541 1.00 46.12 104 PRO A CA 1
ATOM 797 C C . PRO A 1 104 ? 20.809 -15.717 6.433 1.00 46.12 104 PRO A C 1
ATOM 799 O O . PRO A 1 104 ? 19.667 -15.814 6.880 1.00 46.12 104 PRO A O 1
ATOM 802 N N . ALA A 1 105 ? 21.424 -16.724 5.811 1.00 50.91 105 ALA A N 1
ATOM 803 C CA . ALA A 1 105 ? 20.907 -18.080 5.857 1.00 50.91 105 ALA A CA 1
ATOM 804 C C . ALA A 1 105 ? 20.685 -18.442 7.330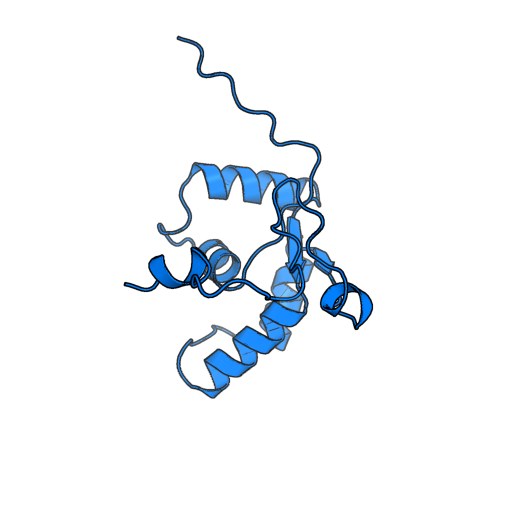 1.00 50.91 105 ALA A C 1
ATOM 806 O O . ALA A 1 105 ? 21.605 -18.316 8.143 1.00 50.91 105 ALA A O 1
ATOM 807 N N . ILE A 1 106 ? 19.466 -18.856 7.678 1.00 48.59 106 ILE A N 1
ATOM 808 C CA . ILE A 1 106 ? 19.171 -19.431 8.989 1.00 48.59 106 ILE A CA 1
ATOM 809 C C . ILE A 1 106 ? 19.920 -20.766 9.032 1.00 48.59 106 ILE A C 1
ATOM 811 O O . ILE A 1 106 ? 19.399 -21.808 8.644 1.00 48.59 106 ILE A O 1
ATOM 815 N N . LEU A 1 107 ? 21.196 -20.718 9.407 1.00 42.88 107 LEU A N 1
ATOM 816 C CA . LEU A 1 107 ? 21.965 -21.903 9.743 1.00 42.88 107 LEU A CA 1
ATOM 817 C C . LEU A 1 107 ? 21.426 -22.445 11.073 1.00 42.88 107 LEU A C 1
ATOM 819 O O . LEU A 1 107 ? 21.060 -21.649 11.946 1.00 42.88 107 LEU A O 1
ATOM 823 N N . PRO A 1 108 ? 21.361 -23.776 11.249 1.00 40.44 108 PRO A N 1
ATOM 824 C CA . PRO A 1 108 ? 20.899 -24.371 12.494 1.00 40.44 108 PRO A CA 1
ATOM 825 C C . PRO A 1 108 ? 21.752 -23.845 13.654 1.00 40.44 108 PRO A C 1
ATOM 827 O O . PRO A 1 108 ? 22.981 -23.923 13.646 1.00 40.44 108 PRO A O 1
ATOM 830 N N . THR A 1 109 ? 21.081 -23.228 14.622 1.00 48.25 109 THR A N 1
ATOM 831 C CA . THR A 1 109 ? 21.682 -22.495 15.734 1.00 48.25 109 THR A CA 1
ATOM 832 C C . THR A 1 109 ? 22.468 -23.435 16.643 1.00 48.25 109 THR A C 1
ATOM 834 O O . THR A 1 109 ? 21.886 -24.153 17.452 1.00 48.25 109 THR A O 1
ATOM 837 N N . GLY A 1 110 ? 23.794 -23.397 16.524 1.00 49.41 110 GLY A N 1
ATOM 838 C CA . GLY A 1 110 ? 24.742 -24.024 17.449 1.00 49.41 110 GLY A CA 1
ATOM 839 C C . GLY A 1 110 ? 25.654 -23.023 18.167 1.00 49.41 110 GLY A C 1
ATOM 840 O O . GLY A 1 110 ? 26.726 -23.406 18.619 1.00 49.41 110 GLY A O 1
ATOM 841 N N . SER A 1 111 ? 25.291 -21.739 18.244 1.00 45.22 111 SER A N 1
ATOM 842 C CA . SER A 1 111 ? 26.125 -20.706 18.874 1.00 45.22 111 SER A CA 1
ATOM 843 C C . SER A 1 111 ? 25.298 -19.810 19.796 1.00 45.22 111 SER A C 1
ATOM 845 O O . SER A 1 111 ? 24.258 -19.286 19.407 1.00 45.22 111 SER A O 1
ATOM 847 N N . SER A 1 112 ? 25.769 -19.657 21.033 1.00 50.66 112 SER A N 1
ATOM 848 C CA . SER A 1 112 ? 25.138 -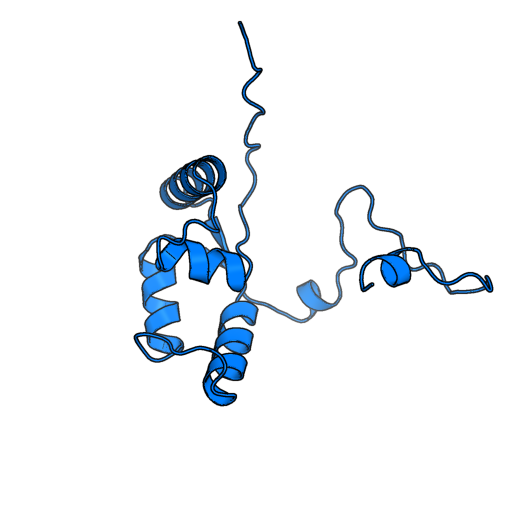18.993 22.182 1.00 50.66 112 SER A CA 1
ATOM 849 C C . SER A 1 112 ? 25.137 -17.457 22.128 1.00 50.66 112 SER A C 1
ATOM 851 O O . SER A 1 112 ? 25.049 -16.805 23.166 1.00 50.66 112 SER A O 1
ATOM 853 N N . SER A 1 113 ? 25.216 -16.853 20.942 1.00 50.66 113 SER A N 1
ATOM 854 C CA . SER A 1 113 ? 25.131 -15.395 20.785 1.00 50.66 113 SER A CA 1
ATOM 855 C C . SER A 1 113 ? 23.819 -15.006 20.098 1.00 50.66 113 SER A C 1
ATOM 857 O O . SER A 1 113 ? 23.512 -15.552 19.035 1.00 50.66 113 SER A O 1
ATOM 859 N N . PRO A 1 114 ? 23.015 -14.092 20.677 1.00 45.84 114 PRO A N 1
ATOM 860 C CA . PRO A 1 114 ? 21.755 -13.688 20.070 1.00 45.84 114 PRO A CA 1
ATOM 861 C C . PRO A 1 114 ? 22.015 -12.992 18.723 1.00 45.84 114 PRO A C 1
ATOM 863 O O . PRO A 1 114 ? 22.971 -12.220 18.611 1.00 45.84 114 PRO A O 1
ATOM 866 N N . PRO A 1 115 ? 21.186 -13.231 17.690 1.00 49.34 115 PRO A N 1
ATOM 867 C CA . PRO A 1 115 ? 21.399 -12.608 16.394 1.00 49.34 115 PRO A CA 1
ATOM 868 C C . PRO A 1 115 ? 21.153 -11.095 16.469 1.00 49.34 115 PRO A C 1
ATOM 870 O O . PRO A 1 115 ? 20.241 -10.637 17.159 1.00 49.34 115 PRO A O 1
ATOM 873 N N . LEU A 1 116 ? 21.931 -10.335 15.696 1.00 44.31 116 LEU A N 1
ATOM 874 C CA . LEU A 1 116 ? 21.953 -8.864 15.658 1.00 44.31 116 LEU A CA 1
ATOM 875 C C . LEU A 1 116 ? 20.594 -8.182 15.410 1.00 44.31 116 LEU A C 1
ATOM 877 O O . LEU A 1 116 ? 20.453 -7.007 15.732 1.00 44.31 116 LEU A O 1
ATOM 881 N N . TRP A 1 117 ? 19.577 -8.888 14.903 1.00 43.62 117 TRP A N 1
ATOM 882 C CA . TRP A 1 117 ? 18.233 -8.316 14.754 1.00 43.62 117 TRP A CA 1
ATOM 883 C C . TRP A 1 117 ? 17.551 -8.024 16.101 1.00 43.62 117 TRP A C 1
ATOM 885 O O . TRP A 1 117 ? 16.710 -7.136 16.160 1.00 43.62 117 TRP A O 1
ATOM 895 N N . LYS A 1 118 ? 17.959 -8.681 17.201 1.00 34.47 118 LYS A N 1
ATOM 896 C CA . LYS A 1 118 ? 17.449 -8.385 18.555 1.00 34.47 118 LYS A CA 1
ATOM 897 C C . LYS A 1 118 ? 17.869 -7.013 19.104 1.00 34.47 118 LYS A C 1
ATOM 899 O O . LYS A 1 118 ? 17.294 -6.581 20.093 1.00 34.47 118 LYS A O 1
ATOM 904 N N . VAL A 1 119 ? 18.860 -6.344 18.508 1.00 46.41 119 VAL A N 1
ATOM 905 C CA . VAL A 1 119 ? 19.368 -5.033 18.969 1.00 46.41 119 VAL A CA 1
ATOM 906 C C . VAL A 1 119 ? 18.563 -3.863 18.383 1.00 46.41 119 VAL A C 1
ATOM 908 O O . VAL A 1 119 ? 18.682 -2.741 18.855 1.00 46.41 119 VAL A O 1
ATOM 911 N N . ILE A 1 120 ? 17.737 -4.107 17.363 1.00 37.09 120 ILE A N 1
ATOM 912 C CA . ILE A 1 120 ? 17.085 -3.038 16.590 1.00 37.09 120 ILE A CA 1
ATOM 913 C C . ILE A 1 120 ? 15.726 -2.612 17.197 1.00 37.09 120 ILE A C 1
ATOM 915 O O . ILE A 1 120 ? 15.214 -1.560 16.836 1.00 37.09 120 ILE A O 1
ATOM 919 N N . ASP A 1 121 ? 15.194 -3.352 18.179 1.00 34.50 121 ASP A N 1
ATOM 920 C CA . ASP A 1 121 ? 13.941 -3.029 18.894 1.00 34.50 121 ASP A CA 1
ATOM 921 C C . ASP A 1 121 ? 14.164 -2.363 20.281 1.00 34.50 121 ASP A C 1
ATOM 923 O O . ASP A 1 121 ? 13.447 -2.662 21.237 1.00 34.50 121 ASP A O 1
ATOM 927 N N . SER A 1 122 ? 15.169 -1.489 20.455 1.00 33.78 122 SER A N 1
ATOM 928 C CA . SER A 1 122 ? 15.401 -0.738 21.716 1.00 33.78 122 SER A CA 1
ATOM 929 C C . SER A 1 122 ? 15.405 0.775 21.539 1.00 33.78 122 SER A C 1
ATOM 931 O O . SER A 1 122 ? 15.979 1.249 20.534 1.00 33.78 122 SER A O 1
#

pLDDT: mean 74.37, std 20.85, range [31.33, 93.0]

Mean predicted aligned error: 12.68 Å

Sequence (122 aa):
MGRRGRQVGAGLILLDTHVLLWYREGSHRLGPRAREALDAAVMDGEAAISAITFWELALLVGKGRIDLPSDVQAWRRLNVSQGLAEIPVDGEIGRAPPRWKGCPAILPTGSSSPPLWKVIDS

Radius of gyration: 17.88 Å; Cα contacts (8 Å, |Δi|>4): 83; chains: 1; bounding box: 42×44×38 Å